Protein AF-A0A522MKL3-F1 (afdb_monomer_lite)

Foldseek 3Di:
DDPPPPVQVDFDKDFPDWAADPPQRWIKTWIWGAGPVGIDIAIWTQDPVRDTDRDHHDPPDPDPDPPPPDDD

Sequence (72 aa):
MDGPQWDSLRAPARVLRTGRMSSNRTRFAFVEMQASSGPRSIFLFRHGDGSWRVFPPTEARPAMCCARVGHR

Radius of gyration: 20.27 Å; chains: 1; bounding box: 44×20×70 Å

Structure (mmCIF, N/CA/C/O backbone):
data_AF-A0A522MKL3-F1
#
_entry.id   AF-A0A522MKL3-F1
#
loop_
_atom_site.group_PDB
_atom_site.id
_atom_site.type_symbol
_atom_site.label_atom_id
_atom_site.label_alt_id
_atom_site.label_comp_id
_atom_site.label_asym_id
_atom_site.label_entity_id
_atom_site.label_seq_id
_atom_site.pdbx_PDB_ins_code
_atom_site.Cartn_x
_atom_site.Cartn_y
_atom_site.Cartn_z
_atom_site.occupancy
_atom_site.B_iso_or_equiv
_atom_site.auth_seq_id
_atom_site.auth_comp_id
_atom_site.auth_asym_id
_atom_site.auth_atom_id
_atom_site.pdbx_PDB_model_num
ATOM 1 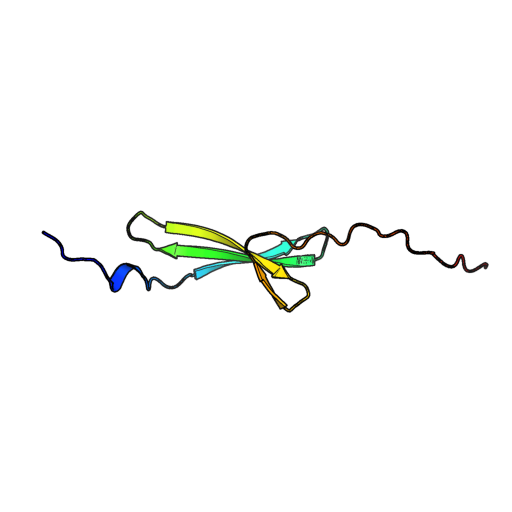N N . MET A 1 1 ? -21.036 -7.844 31.656 1.00 47.38 1 MET A N 1
ATOM 2 C CA . MET A 1 1 ? -20.258 -8.974 31.105 1.00 47.38 1 MET A CA 1
ATOM 3 C C . MET A 1 1 ? -20.725 -9.141 29.676 1.00 47.38 1 MET A C 1
ATOM 5 O O . MET A 1 1 ? -21.601 -9.954 29.410 1.00 47.38 1 MET A O 1
ATOM 9 N N . ASP A 1 2 ? -20.240 -8.277 28.791 1.00 54.44 2 ASP A N 1
ATOM 10 C CA . ASP A 1 2 ? -20.611 -8.313 27.380 1.00 54.44 2 ASP A CA 1
ATOM 11 C C . ASP A 1 2 ? -19.967 -9.557 26.755 1.00 54.44 2 ASP A C 1
ATOM 13 O O . ASP A 1 2 ? -18.759 -9.769 26.876 1.00 54.44 2 ASP A O 1
ATOM 17 N N . GLY A 1 3 ? -20.796 -10.443 26.195 1.00 60.62 3 GLY A N 1
ATOM 18 C CA . GLY A 1 3 ? -20.355 -11.677 25.543 1.00 60.62 3 GLY A CA 1
ATOM 19 C C . GLY A 1 3 ? -19.449 -11.402 24.334 1.00 60.62 3 GLY A C 1
ATOM 20 O O . GLY A 1 3 ? -19.302 -10.251 23.917 1.00 60.62 3 GLY A O 1
ATOM 21 N N . PRO A 1 4 ? -18.819 -12.432 23.740 1.00 62.69 4 PRO A N 1
ATOM 22 C CA . PRO A 1 4 ? -17.859 -12.212 22.672 1.00 62.69 4 PRO A CA 1
ATOM 23 C C . PRO A 1 4 ? -18.557 -11.568 21.469 1.00 62.69 4 PRO A C 1
ATOM 25 O O . PRO A 1 4 ? -19.505 -12.115 20.909 1.00 62.69 4 PRO A O 1
ATOM 28 N N . GLN A 1 5 ? -18.075 -10.383 21.099 1.00 58.59 5 GLN A N 1
ATOM 29 C CA . GLN A 1 5 ? -18.565 -9.546 20.008 1.00 58.59 5 GLN A CA 1
ATOM 30 C C . GLN A 1 5 ? -18.217 -10.172 18.645 1.00 58.59 5 GLN A C 1
ATOM 32 O O . GLN A 1 5 ? -17.348 -9.689 17.918 1.00 58.59 5 GLN A O 1
ATOM 37 N N . TRP A 1 6 ? -18.871 -11.278 18.287 1.00 52.97 6 TRP A N 1
ATOM 38 C CA . TRP A 1 6 ? -18.656 -11.958 17.004 1.00 52.97 6 TRP A CA 1
ATOM 39 C C . TRP A 1 6 ? -19.070 -11.095 15.793 1.00 52.97 6 TRP A C 1
ATOM 41 O O . TRP A 1 6 ? -18.568 -11.306 14.688 1.00 52.97 6 TRP A O 1
ATOM 51 N N . ASP A 1 7 ? -19.895 -10.063 16.002 1.00 54.19 7 ASP A N 1
ATOM 52 C CA . ASP A 1 7 ? -20.325 -9.102 14.975 1.00 54.19 7 ASP A CA 1
ATOM 53 C C . ASP A 1 7 ? -19.221 -8.130 14.515 1.00 54.19 7 ASP A C 1
ATOM 55 O O . ASP A 1 7 ? -19.298 -7.571 13.418 1.00 54.19 7 ASP A O 1
ATOM 59 N N . SER A 1 8 ? -18.143 -7.956 15.292 1.00 55.62 8 SER A N 1
ATOM 60 C CA . SER A 1 8 ? -17.042 -7.041 14.937 1.00 55.62 8 SER A CA 1
ATOM 61 C C . SER A 1 8 ? -16.139 -7.531 13.804 1.00 55.62 8 SER A C 1
ATOM 63 O O . SER A 1 8 ? -15.300 -6.768 13.327 1.00 55.62 8 SER A O 1
ATOM 65 N N . LEU A 1 9 ? -16.298 -8.772 13.342 1.00 58.09 9 LEU A N 1
ATOM 66 C CA . LEU A 1 9 ? -15.461 -9.347 12.283 1.00 58.09 9 LEU A CA 1
ATOM 67 C C . LEU A 1 9 ? -15.940 -9.002 10.863 1.00 58.09 9 LEU A C 1
ATOM 69 O O . LEU A 1 9 ? -15.277 -9.358 9.892 1.00 58.09 9 LEU A O 1
ATOM 73 N N . ARG A 1 10 ? -17.094 -8.336 10.718 1.00 63.75 10 ARG A N 1
ATOM 74 C CA . ARG A 1 10 ? -17.763 -8.120 9.421 1.00 63.75 10 ARG A CA 1
ATOM 75 C C . ARG A 1 10 ? -17.983 -6.659 9.051 1.00 63.75 10 ARG A C 1
ATOM 77 O O . ARG A 1 10 ? -18.803 -6.371 8.182 1.00 63.75 10 ARG A O 1
ATOM 84 N N . ALA A 1 11 ? -17.256 -5.726 9.656 1.00 71.38 11 ALA A N 1
ATOM 85 C CA . ALA A 1 11 ? -17.265 -4.364 9.147 1.00 71.38 11 ALA A CA 1
ATOM 86 C C . ALA A 1 11 ? -16.703 -4.354 7.709 1.00 71.38 11 ALA A C 1
ATOM 88 O O . ALA A 1 11 ? -15.550 -4.745 7.502 1.00 71.38 11 ALA A O 1
ATOM 89 N N . PRO A 1 12 ? -17.486 -3.938 6.698 1.00 79.56 12 PRO A N 1
ATOM 90 C CA . PRO A 1 12 ? -17.004 -3.911 5.328 1.00 79.56 12 PRO A CA 1
ATOM 91 C C . PRO A 1 12 ? -15.876 -2.886 5.197 1.00 79.56 12 PRO A C 1
ATOM 93 O O . PRO A 1 12 ? -15.984 -1.756 5.681 1.00 79.56 12 PRO A O 1
ATOM 96 N N . ALA A 1 13 ? -14.800 -3.274 4.514 1.00 88.25 13 ALA A N 1
ATOM 97 C CA . ALA A 1 13 ? -13.769 -2.327 4.119 1.00 88.25 13 ALA A CA 1
ATOM 98 C C . ALA A 1 13 ? -14.333 -1.360 3.065 1.00 88.25 13 ALA A C 1
ATOM 100 O O . ALA A 1 13 ? -15.011 -1.773 2.123 1.00 88.25 13 ALA A O 1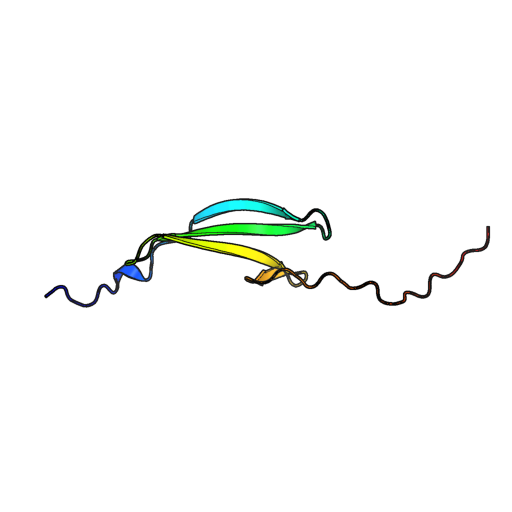
ATOM 101 N N . ARG A 1 14 ? -14.038 -0.070 3.210 1.00 93.31 14 ARG A N 1
ATOM 102 C CA . ARG A 1 14 ? -14.428 0.992 2.279 1.00 93.31 14 ARG A CA 1
ATOM 103 C C . ARG A 1 14 ? -13.209 1.469 1.512 1.00 93.31 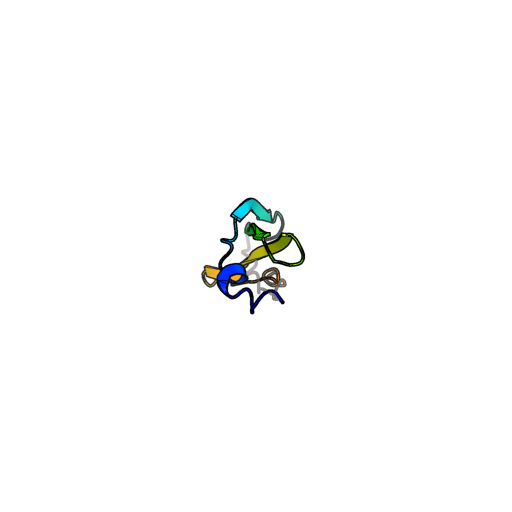14 ARG A C 1
ATOM 105 O O . ARG A 1 14 ? -12.159 1.706 2.102 1.00 93.31 14 ARG A O 1
ATOM 112 N N . VAL A 1 15 ? -13.352 1.641 0.201 1.00 96.00 15 VAL A N 1
ATOM 113 C CA . VAL A 1 15 ? -12.315 2.270 -0.623 1.00 96.00 15 VAL A CA 1
ATOM 114 C C . VAL A 1 15 ? -12.430 3.780 -0.460 1.00 96.00 15 VAL A C 1
ATOM 116 O O . VAL A 1 15 ? -13.436 4.371 -0.837 1.00 96.00 15 VAL A O 1
ATOM 119 N N . LEU A 1 16 ? -11.394 4.398 0.094 1.00 96.81 16 LEU A N 1
ATOM 120 C CA . LEU A 1 16 ? -11.333 5.840 0.320 1.00 96.81 16 LEU A CA 1
ATOM 121 C C . LEU A 1 16 ? -10.637 6.575 -0.827 1.00 96.81 16 LEU A C 1
ATOM 123 O O . LEU A 1 16 ? -10.968 7.716 -1.137 1.00 96.81 16 LEU A O 1
ATOM 127 N N . ARG A 1 17 ? -9.643 5.940 -1.458 1.00 96.81 17 ARG A N 1
ATOM 128 C CA . ARG A 1 17 ? -8.906 6.527 -2.584 1.00 96.81 17 ARG A CA 1
ATOM 129 C C . ARG A 1 17 ? -8.398 5.448 -3.520 1.00 96.81 17 ARG A C 1
ATOM 131 O O . ARG A 1 17 ? -7.953 4.397 -3.076 1.00 96.81 17 ARG A O 1
ATOM 138 N N . THR A 1 18 ? -8.367 5.747 -4.810 1.00 97.06 18 THR A N 1
ATOM 139 C CA . THR A 1 18 ? -7.670 4.931 -5.810 1.00 97.06 18 THR A CA 1
ATOM 140 C C . THR A 1 18 ? -6.708 5.791 -6.609 1.00 97.06 18 THR A C 1
ATOM 142 O O . THR A 1 18 ? -6.956 6.982 -6.786 1.00 97.06 18 THR A O 1
ATOM 145 N N . GLY A 1 19 ? -5.636 5.203 -7.127 1.00 94.88 19 GLY A N 1
ATOM 146 C CA . GLY A 1 19 ? -4.690 5.939 -7.958 1.00 94.88 19 GLY A CA 1
ATOM 147 C C . GLY A 1 19 ? -3.683 5.048 -8.664 1.00 94.88 19 GLY A C 1
ATOM 148 O O . GLY A 1 19 ? -3.846 3.826 -8.742 1.00 94.88 19 GLY A O 1
ATOM 149 N N . ARG A 1 20 ? -2.640 5.685 -9.202 1.00 93.38 20 ARG A N 1
ATOM 150 C CA . ARG A 1 20 ? -1.502 5.011 -9.828 1.00 93.38 20 ARG A CA 1
ATOM 151 C C . ARG A 1 20 ? -0.192 5.612 -9.339 1.00 93.38 20 ARG A C 1
ATOM 153 O O . ARG A 1 20 ? -0.096 6.828 -9.217 1.00 93.38 20 ARG A O 1
ATOM 160 N N . MET A 1 21 ? 0.807 4.772 -9.091 1.00 86.38 21 MET A N 1
ATOM 161 C CA . MET A 1 21 ? 2.181 5.227 -8.870 1.00 86.38 21 MET A CA 1
ATOM 162 C C . MET A 1 21 ? 2.771 5.785 -10.168 1.00 86.38 21 MET A C 1
ATOM 164 O O . MET A 1 21 ? 2.521 5.243 -11.245 1.00 86.38 21 MET A O 1
ATOM 168 N N . SER A 1 22 ? 3.553 6.859 -10.075 1.00 82.69 22 SER A N 1
ATOM 169 C CA . SER A 1 22 ? 4.188 7.497 -11.233 1.00 82.69 22 SER A CA 1
ATOM 170 C C . SER A 1 22 ? 5.297 6.636 -11.844 1.00 82.69 22 SER A C 1
ATOM 172 O O . SER A 1 22 ? 5.380 6.559 -13.067 1.00 82.69 22 SER A O 1
ATOM 174 N N . SER A 1 23 ? 6.098 5.950 -11.021 1.00 80.00 23 SER A N 1
ATOM 175 C CA . SER A 1 23 ? 7.289 5.211 -11.472 1.00 80.00 23 SER A CA 1
ATOM 176 C C . SER A 1 23 ? 6.962 3.978 -12.315 1.00 80.00 23 SER A C 1
ATOM 178 O O . SER A 1 23 ? 7.540 3.769 -13.376 1.00 80.00 23 SER A O 1
ATOM 180 N N . ASN A 1 24 ? 5.999 3.171 -11.875 1.00 79.50 24 ASN A N 1
ATOM 181 C CA . ASN A 1 24 ? 5.703 1.864 -12.472 1.00 79.50 24 ASN A CA 1
ATOM 182 C C . ASN A 1 24 ? 4.234 1.712 -12.907 1.00 79.50 24 ASN A C 1
ATOM 184 O O . ASN A 1 24 ? 3.783 0.618 -13.243 1.00 79.50 24 ASN A O 1
ATOM 188 N N . ARG A 1 25 ? 3.456 2.805 -12.872 1.00 85.62 25 ARG A N 1
ATOM 189 C CA . ARG A 1 25 ? 2.014 2.833 -13.172 1.00 85.62 25 ARG A CA 1
ATOM 190 C C . ARG A 1 25 ? 1.183 1.830 -12.358 1.00 85.62 25 ARG A C 1
ATOM 192 O O . ARG A 1 25 ? 0.039 1.574 -12.746 1.00 85.62 25 ARG A O 1
ATOM 199 N N . THR A 1 26 ? 1.689 1.296 -11.246 1.00 90.62 26 THR A N 1
ATOM 200 C CA . THR A 1 26 ? 0.970 0.354 -10.375 1.00 90.62 26 THR A CA 1
ATOM 201 C C . THR A 1 26 ? -0.306 0.987 -9.855 1.00 90.62 26 THR A C 1
ATOM 203 O O . THR A 1 26 ? -0.272 2.100 -9.332 1.00 90.62 26 THR A O 1
ATOM 206 N N . ARG A 1 27 ? -1.439 0.287 -9.978 1.00 95.25 27 ARG A N 1
ATOM 207 C CA . ARG A 1 27 ? -2.702 0.734 -9.373 1.00 95.25 27 ARG A CA 1
ATOM 208 C C . ARG A 1 27 ? -2.651 0.506 -7.867 1.00 95.25 27 ARG A C 1
ATOM 210 O O . ARG A 1 27 ? -2.210 -0.556 -7.437 1.00 95.25 27 ARG A O 1
ATOM 217 N N . PHE A 1 28 ? -3.158 1.454 -7.090 1.00 95.50 28 PHE A N 1
ATOM 218 C CA . PHE A 1 28 ? -3.334 1.281 -5.651 1.00 95.50 28 PHE A CA 1
ATOM 219 C C . PHE A 1 28 ? -4.749 1.663 -5.208 1.00 95.50 28 PHE A C 1
ATOM 221 O O . PHE A 1 28 ? -5.413 2.476 -5.858 1.00 95.50 28 PHE A O 1
ATOM 228 N N . ALA A 1 29 ? -5.180 1.092 -4.086 1.00 97.00 29 ALA A N 1
ATOM 229 C CA . ALA A 1 29 ? -6.390 1.453 -3.364 1.00 97.00 29 ALA A CA 1
ATOM 230 C C . ALA A 1 29 ? -6.042 1.699 -1.890 1.00 97.00 29 ALA A C 1
ATOM 232 O O . ALA A 1 29 ? -5.357 0.892 -1.270 1.00 97.00 29 ALA A O 1
ATOM 233 N N . PHE A 1 30 ? -6.497 2.819 -1.342 1.00 96.75 30 PHE A N 1
ATOM 234 C CA . PHE A 1 30 ? -6.491 3.096 0.087 1.00 96.75 30 PHE A CA 1
ATOM 235 C C . PHE A 1 30 ? -7.832 2.645 0.647 1.00 96.75 30 PHE A C 1
ATOM 237 O O . PHE A 1 30 ?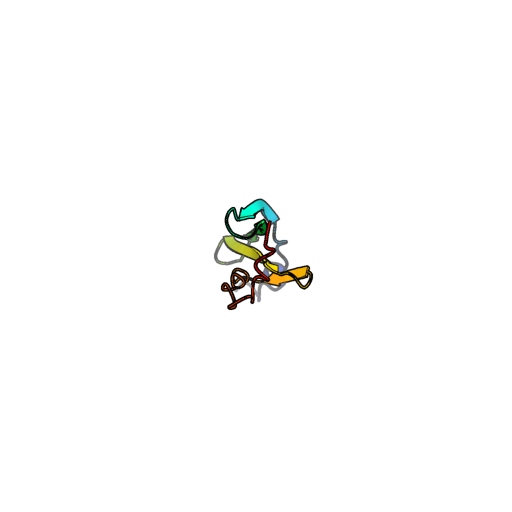 -8.876 3.138 0.207 1.00 96.75 30 PHE A O 1
ATOM 244 N N . VAL A 1 31 ? -7.800 1.690 1.568 1.00 96.06 31 VAL A N 1
ATOM 245 C CA . VAL A 1 31 ? -8.999 1.113 2.170 1.00 96.06 31 VAL A CA 1
ATOM 246 C C . VAL A 1 31 ? -9.000 1.355 3.667 1.00 96.06 31 VAL A C 1
ATOM 248 O O . VAL A 1 31 ? -7.947 1.329 4.300 1.00 96.06 31 VAL A O 1
ATOM 251 N N . GLU A 1 32 ? -10.183 1.567 4.225 1.00 95.75 32 GLU A N 1
ATOM 252 C CA . GLU A 1 32 ? -10.414 1.672 5.663 1.00 95.75 32 GLU A CA 1
ATOM 253 C C . GLU A 1 32 ? -11.419 0.612 6.104 1.00 95.75 32 GLU A C 1
ATOM 255 O O . GLU A 1 32 ? -12.419 0.370 5.431 1.00 95.75 32 GLU A O 1
ATOM 260 N N . MET A 1 33 ? -11.158 -0.013 7.245 1.00 91.25 33 MET A N 1
ATOM 261 C CA . MET A 1 33 ? -12.043 -0.960 7.907 1.00 91.25 33 MET A CA 1
ATOM 262 C C . MET A 1 33 ? -12.324 -0.468 9.325 1.00 91.25 33 MET A C 1
ATOM 264 O O . MET A 1 33 ? -11.409 -0.070 10.046 1.00 91.25 33 MET A O 1
ATOM 268 N N . GLN A 1 34 ? -13.587 -0.533 9.737 1.00 88.81 34 GLN A N 1
ATOM 269 C CA . GLN A 1 34 ? -13.968 -0.286 11.125 1.00 88.81 34 GLN A CA 1
ATOM 270 C C . GLN A 1 34 ? -13.653 -1.525 11.968 1.00 88.81 34 GLN A C 1
ATOM 272 O O . GLN A 1 34 ? -13.942 -2.643 11.555 1.00 88.81 34 GLN A O 1
ATOM 277 N N . ALA A 1 35 ? -13.059 -1.350 13.143 1.00 82.94 35 ALA A N 1
ATOM 278 C CA . ALA A 1 35 ? -12.798 -2.443 14.073 1.00 82.94 35 ALA A CA 1
ATOM 279 C C . ALA A 1 35 ? -13.134 -2.014 15.503 1.00 82.94 35 ALA A C 1
ATOM 281 O O . ALA A 1 35 ? -13.228 -0.822 15.791 1.00 82.94 35 ALA A O 1
ATOM 282 N N . SER A 1 36 ? -13.292 -2.982 16.408 1.00 81.62 36 SER A N 1
ATOM 283 C CA . SER A 1 36 ? -13.650 -2.730 17.814 1.00 81.62 36 SER A CA 1
ATOM 284 C C . SER A 1 36 ? -12.669 -1.800 18.537 1.00 81.62 36 SER A C 1
ATOM 286 O O . SER A 1 36 ? -13.067 -1.040 19.410 1.00 81.62 36 SER A O 1
ATOM 288 N N . SER A 1 37 ? -11.395 -1.808 18.138 1.00 85.62 37 SER A N 1
ATOM 289 C CA . SER A 1 37 ? -10.350 -0.929 18.674 1.00 85.62 37 SER A CA 1
ATOM 290 C C . SER A 1 37 ? -10.176 0.389 17.898 1.00 85.62 37 SER A C 1
ATOM 292 O O . SER A 1 37 ? -9.158 1.052 18.073 1.00 85.62 37 SER A O 1
ATOM 294 N N . GLY A 1 38 ? -11.092 0.728 16.985 1.00 85.94 38 GLY A N 1
ATOM 295 C CA . GLY A 1 38 ? -11.011 1.897 16.099 1.00 85.94 38 GLY A CA 1
ATOM 296 C C . GLY A 1 38 ? -10.710 1.564 14.626 1.00 85.94 38 GLY A C 1
ATOM 297 O O . GLY A 1 38 ? -10.410 0.410 14.295 1.00 85.94 38 GLY A O 1
ATOM 298 N N . PRO A 1 39 ? -10.807 2.559 13.720 1.00 89.00 39 PRO A N 1
ATOM 299 C CA . PRO A 1 39 ? -10.596 2.362 12.289 1.00 89.00 39 PRO A CA 1
ATOM 300 C C . PRO A 1 39 ? -9.147 1.979 11.973 1.00 89.00 39 PRO A C 1
ATOM 302 O O . PRO A 1 39 ? -8.194 2.502 12.552 1.00 89.00 39 PRO A O 1
ATOM 305 N N . ARG A 1 40 ? -8.978 1.067 11.015 1.00 91.75 40 ARG A N 1
ATOM 306 C CA . ARG A 1 40 ? -7.683 0.659 10.461 1.00 91.75 40 ARG A CA 1
ATOM 307 C C . ARG A 1 40 ? -7.668 0.926 8.968 1.00 91.75 40 ARG A C 1
ATOM 309 O O . ARG A 1 40 ? -8.586 0.517 8.262 1.00 91.75 40 ARG A O 1
ATOM 316 N N . SER A 1 41 ? -6.602 1.550 8.479 1.00 94.06 41 SER A N 1
ATOM 317 C CA . SER A 1 41 ? -6.441 1.847 7.057 1.00 94.06 41 SER A CA 1
ATOM 318 C C . SER A 1 41 ? -5.171 1.238 6.481 1.00 94.06 41 SER A C 1
ATOM 320 O O . SER A 1 41 ? -4.135 1.232 7.145 1.00 94.06 41 SER A O 1
ATOM 322 N N . ILE A 1 42 ? -5.231 0.775 5.236 1.00 94.94 42 ILE A N 1
ATOM 323 C CA . ILE A 1 42 ? -4.087 0.185 4.540 1.00 94.94 42 ILE A CA 1
ATOM 324 C C . ILE A 1 42 ? -4.120 0.508 3.047 1.00 94.94 42 ILE A C 1
ATOM 326 O O . ILE A 1 42 ? -5.175 0.755 2.460 1.00 94.94 42 ILE A O 1
ATOM 330 N N . PHE A 1 43 ? -2.944 0.494 2.422 1.00 95.00 43 PHE A N 1
ATOM 331 C CA . PHE A 1 43 ? -2.815 0.523 0.972 1.00 95.00 43 PHE A CA 1
ATOM 332 C C . PHE A 1 43 ? -2.726 -0.895 0.417 1.00 95.00 43 PHE A C 1
ATOM 334 O O . PHE A 1 43 ? -1.938 -1.715 0.883 1.00 95.00 43 PHE A O 1
ATOM 341 N N . LEU A 1 44 ? -3.506 -1.157 -0.623 1.00 96.00 44 LEU A N 1
ATOM 342 C CA . LEU A 1 44 ? -3.389 -2.342 -1.454 1.00 96.00 44 LEU A CA 1
ATOM 343 C C . LEU A 1 44 ? -2.833 -1.927 -2.812 1.00 96.00 44 LEU A C 1
ATOM 345 O O . LEU A 1 44 ? -3.294 -0.951 -3.404 1.00 96.00 44 LEU A O 1
ATOM 349 N N . PHE A 1 45 ? -1.875 -2.689 -3.322 1.00 94.56 45 PHE A N 1
ATOM 350 C CA . PHE A 1 45 ? -1.247 -2.487 -4.621 1.00 94.56 45 PHE A CA 1
ATOM 351 C C . PHE A 1 45 ? -1.606 -3.633 -5.554 1.00 94.56 45 PHE A C 1
ATOM 353 O O . PHE A 1 45 ? -1.563 -4.796 -5.153 1.00 94.56 45 PHE A O 1
ATOM 360 N N . ARG A 1 46 ? -1.939 -3.312 -6.805 1.00 94.25 46 ARG A N 1
ATOM 361 C CA . ARG A 1 46 ? -2.238 -4.317 -7.822 1.00 94.25 46 ARG A CA 1
ATOM 362 C C . ARG A 1 46 ? -0.954 -4.787 -8.492 1.00 94.25 46 ARG A C 1
ATOM 364 O O . ARG A 1 46 ? -0.254 -3.988 -9.108 1.00 94.25 46 ARG A O 1
ATOM 371 N N . HIS A 1 47 ? -0.674 -6.078 -8.395 1.00 90.81 47 HIS A N 1
ATOM 372 C CA . HIS A 1 47 ? 0.487 -6.721 -9.005 1.00 90.81 47 HIS A CA 1
ATOM 373 C C . HIS A 1 47 ? 0.200 -7.127 -10.458 1.00 90.81 47 HIS A C 1
ATOM 375 O O . HIS A 1 47 ? -0.950 -7.123 -10.906 1.00 90.81 47 HIS A O 1
ATOM 381 N N . GLY A 1 48 ? 1.256 -7.438 -11.218 1.00 87.19 48 GLY A N 1
ATOM 382 C CA . GLY A 1 48 ? 1.156 -7.785 -12.644 1.00 87.19 48 GLY A CA 1
ATOM 383 C C . GLY A 1 48 ? 0.327 -9.045 -12.921 1.00 87.19 48 GLY A C 1
ATOM 384 O O . GLY A 1 48 ? -0.310 -9.138 -13.964 1.00 87.19 48 GLY A O 1
ATOM 385 N N . ASP A 1 49 ? 0.258 -9.955 -11.947 1.00 89.12 49 ASP A N 1
ATOM 386 C CA . ASP A 1 49 ? -0.593 -11.154 -11.948 1.00 89.12 49 ASP A CA 1
ATOM 387 C C . ASP A 1 49 ? -2.077 -10.858 -11.645 1.00 89.12 49 ASP A C 1
ATOM 389 O O . ASP A 1 49 ? -2.903 -11.764 -11.578 1.00 89.12 49 ASP A O 1
ATOM 393 N N . GLY A 1 50 ? -2.432 -9.586 -11.444 1.00 89.75 50 GLY A N 1
ATOM 394 C CA . GLY A 1 50 ? -3.792 -9.136 -11.166 1.00 89.75 50 GLY A CA 1
ATOM 395 C C . GLY A 1 50 ? -4.200 -9.200 -9.695 1.00 89.75 50 GLY A C 1
ATOM 396 O O . GLY A 1 50 ? -5.261 -8.665 -9.361 1.00 89.75 50 GLY A O 1
ATOM 397 N N . SER A 1 51 ? -3.369 -9.778 -8.824 1.00 93.81 51 SER A N 1
ATOM 398 C CA . SER A 1 51 ? -3.623 -9.855 -7.385 1.00 93.81 51 SER A CA 1
ATOM 399 C C . SER A 1 51 ? -3.427 -8.504 -6.684 1.00 93.81 51 SER A C 1
ATOM 401 O O . SER A 1 51 ? -2.772 -7.594 -7.203 1.00 93.81 51 SER A O 1
ATOM 403 N N . TRP A 1 52 ? -3.992 -8.375 -5.482 1.00 95.25 52 TRP A N 1
ATOM 404 C CA . TRP A 1 52 ? -3.803 -7.221 -4.605 1.00 95.25 52 TRP A CA 1
ATOM 405 C C . TRP A 1 52 ? -2.974 -7.616 -3.388 1.00 95.25 52 TRP A C 1
ATOM 407 O O . TRP A 1 52 ? -3.278 -8.610 -2.732 1.00 95.25 52 TRP A O 1
ATOM 417 N N . ARG A 1 53 ? -1.931 -6.841 -3.079 1.00 94.62 53 ARG A N 1
ATOM 418 C CA . ARG A 1 53 ? -1.021 -7.109 -1.955 1.00 94.62 53 ARG A CA 1
ATOM 419 C C . ARG A 1 53 ? -0.689 -5.826 -1.195 1.00 94.62 53 ARG A C 1
ATOM 421 O O . ARG A 1 53 ? -0.792 -4.737 -1.748 1.00 94.62 53 ARG A O 1
ATOM 428 N N . VAL A 1 54 ? -0.286 -5.955 0.068 1.00 93.94 54 VAL A N 1
ATOM 429 C CA . VAL A 1 54 ? 0.039 -4.816 0.956 1.00 93.94 54 VAL A CA 1
ATOM 430 C C . VAL A 1 54 ? 1.428 -4.221 0.707 1.00 93.94 54 VAL A C 1
ATOM 432 O O . VAL A 1 54 ? 1.713 -3.108 1.133 1.00 93.94 54 VAL A O 1
ATOM 435 N N . PHE A 1 55 ? 2.291 -4.951 0.000 1.00 88.38 55 PHE A N 1
ATOM 436 C CA . PHE A 1 55 ? 3.594 -4.469 -0.441 1.00 88.38 55 PHE A CA 1
ATOM 437 C C . PHE A 1 55 ? 3.516 -3.984 -1.894 1.00 88.38 55 PHE A C 1
ATOM 439 O O . PHE A 1 55 ? 2.799 -4.588 -2.709 1.00 88.38 55 PHE A O 1
ATOM 446 N N . PRO A 1 56 ? 4.247 -2.914 -2.247 1.00 83.31 56 PRO A N 1
ATOM 447 C CA . PRO A 1 56 ? 4.317 -2.465 -3.629 1.00 83.31 56 PRO A CA 1
ATOM 448 C C . PRO A 1 56 ? 4.921 -3.573 -4.509 1.00 83.31 56 PRO A C 1
ATOM 450 O O . PRO A 1 56 ? 5.761 -4.341 -4.031 1.00 83.31 56 PRO A O 1
ATOM 453 N N . PRO A 1 57 ? 4.522 -3.688 -5.788 1.00 82.81 57 PRO A N 1
ATOM 454 C CA . PRO A 1 57 ? 5.218 -4.541 -6.737 1.00 82.81 57 PRO A CA 1
ATOM 455 C C . PRO A 1 57 ? 6.685 -4.149 -6.747 1.00 82.81 57 PRO A C 1
ATOM 457 O O . PRO A 1 57 ? 7.005 -2.959 -6.812 1.00 82.81 57 PRO A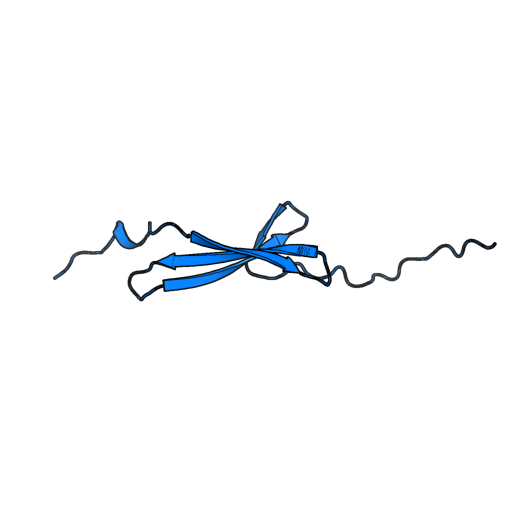 O 1
ATOM 460 N N . THR A 1 58 ? 7.569 -5.140 -6.670 1.00 76.69 58 THR A N 1
ATOM 461 C CA . THR A 1 58 ? 8.991 -4.907 -6.895 1.00 76.69 58 THR A CA 1
ATOM 462 C C . THR A 1 58 ? 9.109 -4.249 -8.261 1.00 76.69 58 THR A C 1
ATOM 464 O O . THR A 1 58 ? 8.632 -4.808 -9.252 1.00 76.69 58 THR A O 1
ATOM 467 N N . GLU A 1 59 ? 9.669 -3.038 -8.321 1.00 68.38 59 GLU A N 1
ATOM 468 C CA . GLU A 1 59 ? 10.010 -2.449 -9.611 1.00 68.38 59 GLU A CA 1
ATOM 469 C C . GLU A 1 59 ? 10.844 -3.487 -10.356 1.00 68.38 59 GLU A C 1
ATOM 471 O O . GLU A 1 59 ? 11.762 -4.072 -9.771 1.00 68.38 59 GLU A O 1
ATOM 476 N N . ALA A 1 60 ? 10.483 -3.778 -11.609 1.00 60.41 60 ALA A N 1
ATOM 477 C CA . ALA A 1 60 ? 11.335 -4.580 -12.466 1.00 60.41 60 ALA A CA 1
ATOM 478 C C . ALA A 1 60 ? 12.672 -3.840 -12.515 1.00 60.41 60 ALA A C 1
ATOM 480 O O . ALA A 1 60 ? 12.798 -2.817 -13.188 1.00 60.41 60 ALA A O 1
ATOM 481 N N . ARG A 1 61 ? 13.636 -4.290 -11.703 1.00 60.75 61 ARG A N 1
ATOM 482 C CA . ARG A 1 61 ? 14.981 -3.723 -11.701 1.00 60.75 61 ARG A CA 1
ATOM 483 C C . ARG A 1 61 ? 15.446 -3.822 -13.150 1.00 60.75 61 ARG A C 1
ATOM 485 O O . ARG A 1 61 ? 15.170 -4.858 -13.763 1.00 60.75 61 ARG A O 1
ATOM 492 N N . PRO A 1 62 ? 16.088 -2.789 -13.716 1.00 57.47 62 PRO A N 1
ATOM 493 C CA . PRO A 1 62 ? 16.658 -2.906 -15.044 1.00 57.47 62 PRO A CA 1
ATOM 494 C C . PRO A 1 62 ? 17.577 -4.131 -15.048 1.00 57.47 62 PRO A C 1
ATOM 496 O O . PRO A 1 62 ? 18.659 -4.122 -14.466 1.00 57.47 62 PRO A O 1
ATOM 499 N N . ALA A 1 63 ? 17.097 -5.225 -15.633 1.00 61.25 63 ALA A N 1
ATOM 500 C CA . ALA A 1 63 ? 17.942 -6.331 -16.020 1.00 61.25 63 ALA A CA 1
ATOM 501 C C . ALA A 1 63 ? 18.759 -5.823 -17.202 1.00 61.25 63 ALA A C 1
ATOM 503 O O . ALA A 1 63 ? 18.258 -5.023 -17.998 1.00 61.25 63 ALA A O 1
ATOM 504 N N . MET A 1 64 ? 20.016 -6.246 -17.297 1.00 66.00 64 MET A N 1
ATOM 505 C CA . MET A 1 64 ? 20.899 -5.867 -18.392 1.00 66.00 64 MET A CA 1
ATOM 506 C C . MET A 1 64 ? 20.305 -6.411 -19.700 1.00 66.00 64 MET A C 1
ATOM 508 O O . MET A 1 64 ? 20.542 -7.548 -20.095 1.00 66.00 64 MET A O 1
ATOM 512 N N . CYS A 1 65 ? 19.433 -5.627 -20.327 1.00 61.72 65 CYS A N 1
ATOM 513 C CA . CYS A 1 65 ? 18.834 -5.963 -21.600 1.00 61.72 65 CYS A CA 1
ATOM 514 C C . CYS A 1 65 ? 19.909 -5.701 -22.651 1.00 61.72 65 CYS A C 1
ATOM 516 O O . CYS A 1 65 ? 20.402 -4.576 -22.754 1.00 61.72 65 CYS A O 1
ATOM 518 N N . CYS A 1 66 ? 20.295 -6.730 -23.408 1.00 60.34 66 CYS A N 1
ATOM 519 C CA . CYS A 1 66 ? 21.113 -6.551 -24.601 1.00 60.34 66 CYS A CA 1
ATOM 520 C C . CYS A 1 66 ? 20.293 -5.716 -25.592 1.00 60.34 66 CYS A C 1
ATOM 522 O O . CYS A 1 66 ? 19.488 -6.238 -26.363 1.00 60.34 66 CYS A O 1
ATOM 524 N N . ALA A 1 67 ? 20.440 -4.395 -25.526 1.00 62.75 67 ALA A N 1
ATOM 525 C CA . ALA A 1 67 ? 19.927 -3.520 -26.555 1.00 62.75 67 ALA A CA 1
ATOM 526 C C . ALA A 1 67 ? 20.713 -3.848 -27.825 1.00 62.75 67 ALA A C 1
ATOM 528 O O . ALA A 1 67 ? 21.914 -3.589 -27.909 1.00 62.75 67 ALA A O 1
ATOM 529 N N . ARG A 1 68 ? 20.046 -4.448 -28.815 1.00 64.69 68 ARG A N 1
ATOM 530 C CA . ARG A 1 68 ? 20.586 -4.503 -30.170 1.00 64.69 68 ARG A CA 1
ATOM 531 C C . ARG A 1 68 ? 20.708 -3.057 -30.633 1.00 64.69 68 ARG A C 1
ATOM 533 O O . ARG A 1 68 ? 19.699 -2.419 -30.926 1.00 64.69 68 ARG A O 1
ATOM 540 N N . VAL A 1 69 ? 21.935 -2.544 -30.658 1.00 62.19 69 VAL A N 1
ATOM 541 C CA . VAL A 1 69 ? 22.250 -1.278 -31.316 1.00 62.19 69 VAL A CA 1
ATOM 542 C C . VAL A 1 69 ? 21.930 -1.478 -32.792 1.00 62.19 69 VAL A C 1
ATOM 544 O O . VAL A 1 69 ? 22.655 -2.147 -33.523 1.00 62.19 69 VAL A O 1
ATOM 547 N N . GLY A 1 70 ? 20.769 -0.978 -33.205 1.00 63.38 70 GLY A N 1
ATOM 548 C CA . GLY A 1 70 ? 20.455 -0.808 -34.610 1.00 63.38 70 GLY A CA 1
ATOM 549 C C . GLY A 1 70 ? 21.342 0.308 -35.135 1.00 63.38 70 GLY A C 1
ATOM 550 O O . GLY A 1 70 ? 21.169 1.461 -34.744 1.00 63.38 70 GLY A O 1
ATOM 551 N N . HIS A 1 71 ? 22.311 -0.047 -35.973 1.00 52.34 71 HIS A N 1
ATOM 552 C CA . HIS A 1 71 ? 23.044 0.922 -36.774 1.0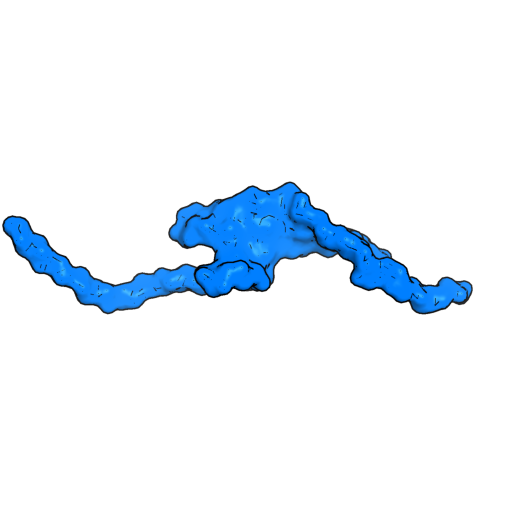0 52.34 71 HIS A CA 1
ATOM 553 C C . HIS A 1 71 ? 22.048 1.610 -37.715 1.00 52.34 71 HIS A C 1
ATOM 555 O O . HIS A 1 71 ? 21.309 0.934 -38.434 1.00 52.34 71 HIS A O 1
ATOM 561 N N . ARG A 1 72 ? 22.001 2.941 -37.652 1.00 57.88 72 ARG A N 1
ATOM 562 C CA . ARG A 1 72 ? 21.404 3.786 -38.684 1.00 57.88 72 ARG A CA 1
ATOM 563 C C . ARG A 1 72 ? 22.517 4.248 -39.613 1.00 57.88 72 ARG A C 1
ATOM 565 O O . ARG A 1 72 ? 23.620 4.510 -39.082 1.00 57.88 72 ARG A O 1
#

pLDDT: mean 79.83, std 15.5, range [47.38, 97.06]

Secondary structure (DSSP, 8-state):
-PPP-GGGGGPPPEEEEEEE-TTT--EEEEEEE--TTS-EEEEEEE-TTS-EESSPPPP-------------